Protein AF-A0A5P9W8W0-F1 (afdb_monomer)

Structure (mmCIF, N/CA/C/O backbone):
data_AF-A0A5P9W8W0-F1
#
_entry.id   AF-A0A5P9W8W0-F1
#
loop_
_atom_site.group_PDB
_atom_site.id
_atom_site.type_symbol
_atom_site.label_atom_id
_atom_site.label_alt_id
_atom_site.label_comp_id
_atom_site.label_asym_id
_atom_site.label_entity_id
_atom_site.label_seq_id
_atom_site.pdbx_PDB_ins_code
_atom_site.Cartn_x
_atom_site.Cartn_y
_atom_site.Cartn_z
_atom_site.occupancy
_atom_site.B_iso_or_equiv
_atom_site.auth_seq_id
_atom_site.auth_comp_id
_atom_site.auth_asym_id
_atom_site.auth_atom_id
_atom_site.pdbx_PDB_model_num
ATOM 1 N N . VAL A 1 1 ? 8.623 -5.252 -22.275 1.00 79.00 1 VAL A N 1
ATOM 2 C CA . VAL A 1 1 ? 8.665 -6.293 -21.214 1.00 79.00 1 VAL A CA 1
ATOM 3 C C . VAL A 1 1 ? 8.139 -5.767 -19.879 1.00 79.00 1 VAL A C 1
ATOM 5 O O . VAL A 1 1 ? 7.126 -6.280 -19.433 1.00 79.00 1 VAL A O 1
ATOM 8 N N . ILE A 1 2 ? 8.719 -4.709 -19.291 1.00 87.56 2 ILE A N 1
ATOM 9 C CA . ILE A 1 2 ? 8.273 -4.132 -17.997 1.00 87.56 2 ILE A CA 1
ATOM 10 C C . ILE A 1 2 ? 6.782 -3.733 -17.995 1.00 87.56 2 ILE A C 1
ATOM 12 O O . ILE A 1 2 ? 6.065 -4.042 -17.050 1.00 87.56 2 ILE A O 1
ATOM 16 N N . PHE A 1 3 ? 6.285 -3.139 -19.085 1.00 90.81 3 PHE A N 1
ATOM 17 C CA . PHE A 1 3 ? 4.865 -2.784 -19.232 1.00 90.81 3 PHE A CA 1
ATOM 18 C C . PHE A 1 3 ? 3.912 -3.988 -19.094 1.00 90.81 3 PHE A C 1
ATOM 20 O O . P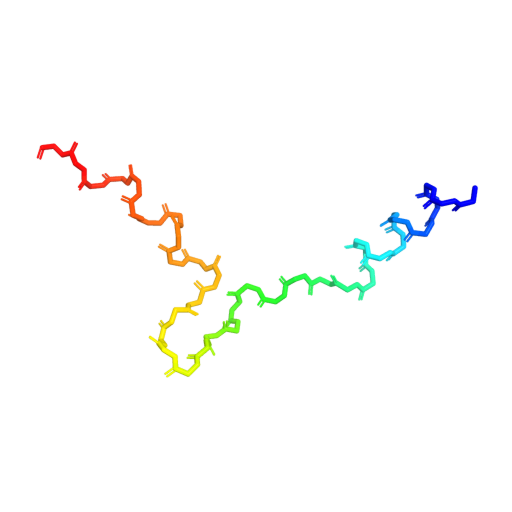HE A 1 3 ? 2.879 -3.893 -18.441 1.00 90.81 3 PHE A O 1
ATOM 27 N N . LEU A 1 4 ? 4.281 -5.144 -19.656 1.00 91.12 4 LEU A N 1
ATOM 28 C CA . LEU A 1 4 ? 3.466 -6.363 -19.581 1.00 91.12 4 LEU A CA 1
ATOM 29 C C . LEU A 1 4 ? 3.452 -6.940 -18.157 1.00 91.12 4 LEU A C 1
ATOM 31 O O . LEU A 1 4 ? 2.422 -7.430 -17.702 1.00 91.12 4 LEU A O 1
ATOM 35 N N . ILE A 1 5 ? 4.573 -6.829 -17.437 1.00 89.94 5 ILE A N 1
ATOM 36 C CA . ILE A 1 5 ? 4.691 -7.256 -16.035 1.00 89.94 5 ILE A CA 1
ATOM 37 C C . ILE A 1 5 ? 3.779 -6.408 -15.140 1.00 89.94 5 ILE A C 1
ATOM 39 O O . ILE A 1 5 ? 3.072 -6.961 -14.304 1.00 89.94 5 ILE A O 1
ATOM 43 N N . TYR A 1 6 ? 3.733 -5.091 -15.351 1.00 88.69 6 TYR A N 1
ATOM 44 C CA . TYR A 1 6 ? 2.868 -4.192 -14.582 1.00 88.69 6 TYR A CA 1
ATOM 45 C C . TYR A 1 6 ? 1.375 -4.521 -14.747 1.00 88.69 6 TYR A C 1
ATOM 47 O O . TYR A 1 6 ? 0.637 -4.601 -13.764 1.00 88.69 6 TYR A O 1
ATOM 55 N N . VAL A 1 7 ? 0.929 -4.777 -15.982 1.00 90.38 7 VAL A N 1
ATOM 56 C CA . VAL A 1 7 ? -0.465 -5.174 -16.247 1.00 90.38 7 VAL A CA 1
ATOM 57 C C . VAL A 1 7 ? -0.787 -6.512 -15.576 1.00 90.38 7 VAL A C 1
ATOM 59 O O . VAL A 1 7 ? -1.834 -6.638 -14.945 1.00 90.38 7 VAL A O 1
ATOM 62 N N . TYR A 1 8 ? 0.122 -7.487 -15.646 1.00 90.75 8 TYR A N 1
ATOM 63 C CA . TYR A 1 8 ? -0.058 -8.777 -14.980 1.00 90.75 8 TYR A CA 1
ATOM 64 C C . TYR A 1 8 ? -0.159 -8.634 -13.455 1.00 90.75 8 TYR A C 1
ATOM 66 O O . TYR A 1 8 ? -1.085 -9.175 -12.855 1.00 90.75 8 TYR A O 1
ATOM 74 N N . GLN A 1 9 ? 0.731 -7.848 -12.837 1.00 88.75 9 GLN A N 1
ATOM 75 C CA . GLN A 1 9 ? 0.700 -7.562 -11.399 1.00 88.75 9 GLN A CA 1
ATOM 76 C C . GLN A 1 9 ? -0.643 -6.967 -10.966 1.00 88.75 9 GLN A C 1
ATOM 78 O O . GLN A 1 9 ? -1.222 -7.418 -9.981 1.00 88.75 9 GLN A O 1
ATOM 83 N N . ARG A 1 10 ? -1.167 -5.998 -11.728 1.00 87.50 10 ARG A N 1
ATOM 84 C CA . ARG A 1 10 ? -2.432 -5.321 -11.415 1.00 87.50 10 ARG A CA 1
ATOM 85 C C . ARG A 1 10 ? -3.648 -6.252 -11.470 1.00 87.50 10 ARG A C 1
ATOM 87 O O . ARG A 1 10 ? -4.594 -6.022 -10.724 1.00 87.50 10 ARG A O 1
ATOM 94 N N . TRP A 1 11 ? -3.633 -7.264 -12.339 1.00 87.69 11 TRP A N 1
ATOM 95 C CA . TRP A 1 11 ? -4.749 -8.202 -12.509 1.00 87.69 11 TRP A CA 1
ATOM 96 C C . TRP A 1 11 ? -4.674 -9.418 -11.583 1.00 87.69 11 TRP A C 1
ATOM 98 O O . TRP A 1 11 ? -5.699 -9.845 -11.062 1.00 87.69 11 TRP A O 1
ATOM 108 N N . ILE A 1 12 ? -3.482 -9.984 -11.377 1.00 89.19 12 ILE A N 1
ATOM 109 C CA . ILE A 1 12 ? -3.313 -11.209 -10.581 1.00 89.19 12 ILE A CA 1
ATOM 110 C C . ILE A 1 12 ? -3.292 -10.928 -9.073 1.00 89.19 12 ILE A C 1
ATOM 112 O O . ILE A 1 12 ? -3.650 -11.799 -8.284 1.00 89.19 12 ILE A O 1
ATOM 116 N N . TYR A 1 13 ? -2.866 -9.727 -8.670 1.00 81.00 13 TYR A N 1
ATOM 117 C CA . TYR A 1 13 ? -2.712 -9.345 -7.270 1.00 81.00 13 TYR A CA 1
ATOM 118 C C . TYR A 1 13 ? -3.658 -8.184 -6.938 1.00 81.00 13 TYR A C 1
ATOM 120 O O . TYR A 1 13 ? -3.227 -7.026 -6.877 1.00 81.00 13 TYR A O 1
ATOM 128 N N . PRO A 1 14 ? -4.970 -8.459 -6.776 1.00 75.81 14 PRO A N 1
ATOM 129 C CA . PRO A 1 14 ? -5.902 -7.437 -6.337 1.00 75.81 14 PRO A CA 1
ATOM 130 C C . PRO A 1 14 ? -5.459 -6.938 -4.962 1.00 75.81 14 PRO A C 1
ATOM 132 O O . PRO A 1 14 ? -5.181 -7.721 -4.054 1.00 75.81 14 PRO A O 1
ATOM 135 N N . VAL A 1 15 ? -5.365 -5.617 -4.820 1.00 75.38 15 VAL A N 1
ATOM 136 C CA . VAL A 1 15 ? -5.085 -5.002 -3.524 1.00 75.38 15 VAL A CA 1
ATOM 137 C C . VAL A 1 15 ? -6.311 -5.238 -2.652 1.00 75.38 15 VAL A C 1
ATOM 139 O O . VAL A 1 15 ? -7.371 -4.662 -2.891 1.00 75.38 15 VAL A O 1
ATOM 142 N N . ASP A 1 16 ? -6.168 -6.120 -1.670 1.00 73.88 16 ASP A N 1
ATOM 143 C CA . ASP A 1 16 ? -7.197 -6.409 -0.679 1.00 73.88 16 ASP A CA 1
ATOM 144 C C . ASP A 1 16 ? -7.293 -5.228 0.300 1.00 73.88 16 ASP A C 1
ATOM 146 O O . ASP A 1 16 ? -6.642 -5.202 1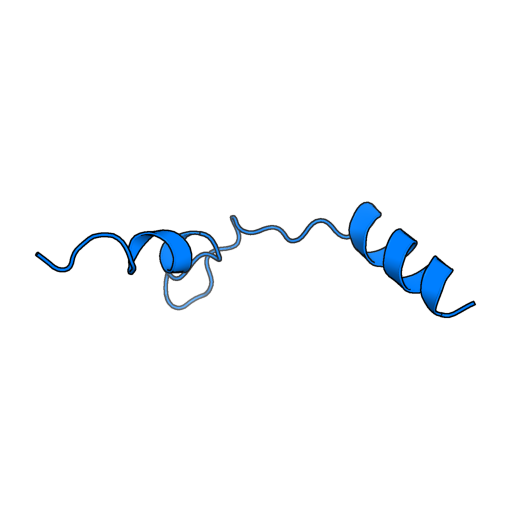.345 1.00 73.88 16 ASP A O 1
ATOM 150 N N . ARG A 1 17 ? -8.075 -4.208 -0.079 1.00 69.00 17 ARG A N 1
ATOM 151 C CA . ARG A 1 17 ? -8.296 -2.989 0.724 1.00 69.00 17 ARG A CA 1
ATOM 152 C C . ARG A 1 17 ? -9.054 -3.265 2.028 1.00 69.00 17 ARG A C 1
ATOM 154 O O . ARG A 1 17 ? -8.992 -2.447 2.940 1.00 69.00 17 ARG A O 1
ATOM 161 N N . LYS A 1 18 ? -9.672 -4.445 2.148 1.00 69.50 18 LYS A N 1
ATOM 162 C CA . LYS A 1 18 ? -10.388 -4.909 3.341 1.00 69.50 18 LYS A CA 1
ATOM 163 C C . LYS A 1 18 ? -9.448 -5.438 4.431 1.00 69.50 18 LYS A C 1
ATOM 165 O O . LYS A 1 18 ? -9.888 -5.741 5.541 1.00 69.50 18 LYS A O 1
ATOM 170 N N . ARG A 1 19 ? -8.147 -5.575 4.150 1.00 72.19 19 ARG A N 1
ATOM 171 C CA . ARG A 1 19 ? -7.155 -5.920 5.174 1.00 72.19 19 ARG A CA 1
ATOM 172 C C . ARG A 1 19 ? -6.989 -4.756 6.140 1.00 72.19 19 ARG A C 1
ATOM 174 O O . ARG A 1 19 ? -6.297 -3.786 5.854 1.00 72.19 19 ARG A O 1
ATOM 181 N N . VAL A 1 20 ? -7.612 -4.904 7.300 1.00 69.88 20 VAL A N 1
ATOM 182 C CA . VAL A 1 20 ? -7.369 -4.069 8.472 1.00 69.88 20 VAL A CA 1
ATOM 183 C C . VAL A 1 20 ? -6.024 -4.480 9.069 1.00 69.88 20 VAL A C 1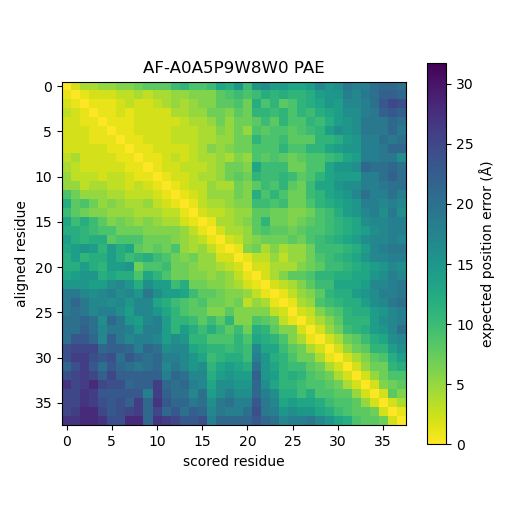
ATOM 185 O O . 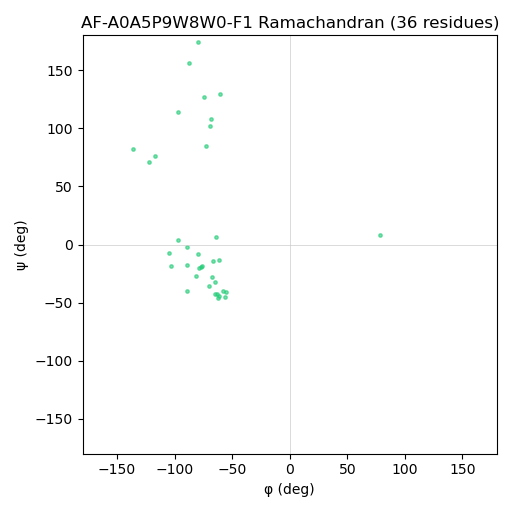VAL A 1 20 ? -5.777 -5.668 9.294 1.00 69.88 20 VAL A O 1
ATOM 188 N N . ASN A 1 21 ? -5.132 -3.511 9.261 1.00 77.31 21 ASN A N 1
ATOM 189 C CA . ASN A 1 21 ? -3.855 -3.738 9.935 1.00 77.31 21 ASN A CA 1
ATOM 190 C C . ASN A 1 21 ? -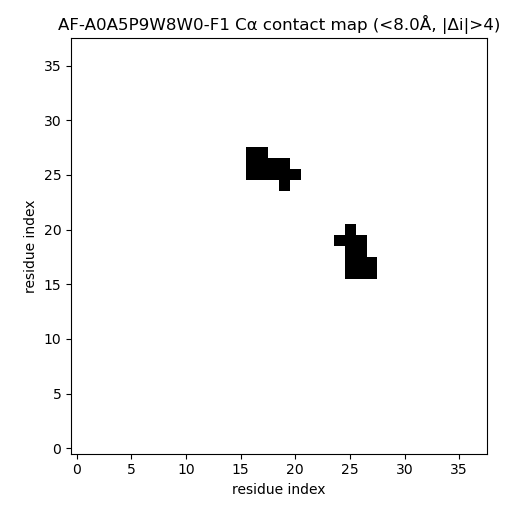4.028 -3.776 11.470 1.00 77.31 21 ASN A C 1
ATOM 192 O O . ASN A 1 21 ? -5.104 -3.519 12.004 1.00 77.31 21 ASN A O 1
ATOM 196 N N . GLU A 1 22 ? -2.954 -4.087 12.198 1.00 76.69 22 GLU A N 1
ATOM 197 C CA . GLU A 1 22 ? -2.928 -4.166 13.674 1.00 76.69 22 GLU A CA 1
ATOM 198 C C . GLU A 1 22 ? -3.266 -2.837 14.374 1.00 76.69 22 GLU A C 1
ATOM 200 O O . GLU A 1 22 ? -3.540 -2.814 15.571 1.00 76.69 22 GLU A O 1
ATOM 205 N N . PHE A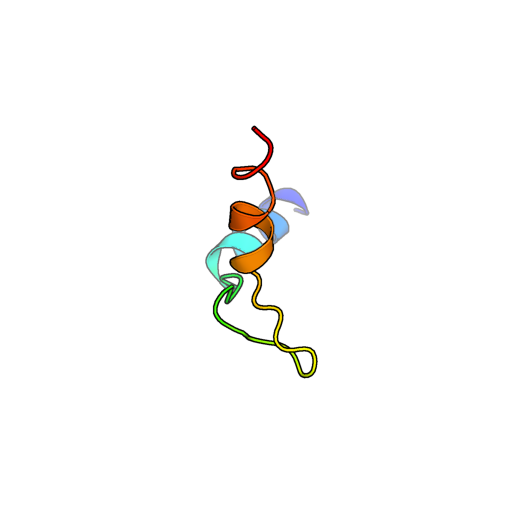 1 23 ? -3.275 -1.737 13.622 1.00 77.62 23 PHE A N 1
ATOM 206 C CA . PHE A 1 23 ? -3.615 -0.398 14.090 1.00 77.62 23 PHE A CA 1
ATOM 207 C C . PHE A 1 23 ? -5.075 -0.027 13.802 1.00 77.62 23 PHE A C 1
ATOM 209 O O . PHE A 1 23 ? -5.486 1.089 14.105 1.00 77.62 23 PHE A O 1
ATOM 216 N N . GLY A 1 24 ? -5.867 -0.953 13.248 1.00 67.25 24 GLY A N 1
ATOM 217 C CA . GLY A 1 24 ? -7.283 -0.735 12.965 1.00 67.25 24 GLY A CA 1
ATOM 218 C C . GLY A 1 24 ? -7.552 0.086 11.706 1.00 67.25 24 GLY A C 1
ATOM 219 O O . GLY A 1 24 ? -8.705 0.417 11.466 1.00 67.25 24 GLY A O 1
ATOM 220 N N . PHE A 1 25 ? -6.529 0.385 10.900 1.00 64.94 25 PHE A N 1
ATOM 221 C CA . PHE A 1 25 ? -6.687 1.117 9.646 1.00 64.94 25 PHE A CA 1
ATOM 222 C C . PHE A 1 25 ? -6.765 0.121 8.487 1.00 64.94 25 PHE A C 1
ATOM 224 O O . PHE A 1 25 ? -5.817 -0.627 8.218 1.00 64.94 25 PHE A O 1
ATOM 231 N N . GLY A 1 26 ? -7.921 0.066 7.831 1.00 7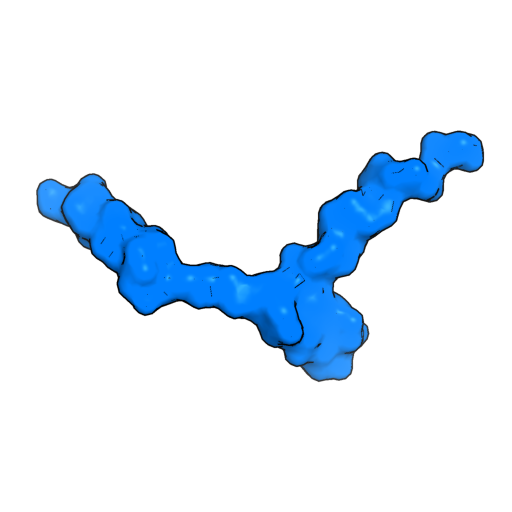1.25 26 GLY A N 1
ATOM 232 C CA . GLY A 1 26 ? -8.083 -0.598 6.542 1.00 71.25 26 GLY A CA 1
ATOM 233 C C . GLY A 1 26 ? -7.763 0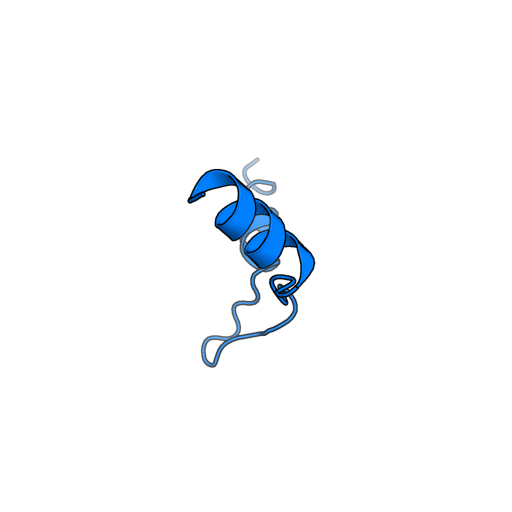.374 5.412 1.00 71.25 26 GLY A C 1
ATOM 234 O O . GLY A 1 26 ? -7.904 1.585 5.563 1.00 71.25 26 GLY A O 1
ATOM 235 N N . GLY A 1 27 ? -7.388 -0.135 4.238 1.00 64.38 27 GLY A N 1
ATOM 236 C CA . GLY A 1 27 ? -7.138 0.697 3.051 1.00 64.38 27 GLY A CA 1
ATOM 237 C C . GLY A 1 27 ? -8.371 1.451 2.526 1.00 64.38 27 GLY A C 1
ATOM 238 O O . GLY A 1 27 ? -8.294 2.024 1.443 1.00 64.38 27 GLY A O 1
ATOM 239 N N . GLU A 1 28 ? -9.499 1.404 3.237 1.00 62.78 28 GLU A N 1
ATOM 240 C CA . GLU A 1 28 ? -10.777 2.071 2.961 1.00 62.78 28 GLU A CA 1
ATOM 241 C C . GLU A 1 28 ? -10.998 3.314 3.852 1.00 62.78 28 GLU A C 1
ATOM 243 O O . GLU A 1 28 ? -11.783 4.185 3.484 1.00 62.78 28 GLU A O 1
ATOM 248 N N . ASP A 1 29 ? -10.281 3.450 4.977 1.00 59.94 29 ASP A N 1
ATOM 249 C CA . ASP A 1 29 ? -10.499 4.549 5.936 1.00 59.94 29 ASP A CA 1
ATOM 250 C C . ASP A 1 29 ? -9.857 5.876 5.490 1.00 59.94 29 ASP A C 1
ATOM 252 O O . ASP A 1 29 ? -10.279 6.953 5.916 1.00 59.94 29 ASP A O 1
ATOM 256 N N . GLU A 1 30 ? -8.877 5.827 4.582 1.00 58.03 30 GLU A N 1
ATOM 257 C CA . GLU A 1 30 ? -8.244 7.027 4.014 1.00 58.03 30 GLU A CA 1
ATOM 258 C C . GLU A 1 30 ? -9.205 7.835 3.119 1.00 58.03 30 GLU A C 1
ATOM 260 O O . GLU A 1 30 ? -9.095 9.060 3.054 1.00 58.03 30 GLU A O 1
ATOM 265 N N . ASP A 1 31 ? -10.202 7.188 2.498 1.00 56.50 31 ASP A N 1
ATOM 266 C CA . ASP A 1 31 ? -11.186 7.862 1.635 1.00 56.50 31 ASP A CA 1
ATOM 267 C C . ASP A 1 31 ? -12.259 8.624 2.454 1.00 56.50 31 ASP A C 1
ATOM 269 O O . ASP A 1 31 ? -12.905 9.540 1.944 1.00 56.50 31 ASP A O 1
ATOM 273 N N . GLN A 1 32 ? -12.435 8.299 3.742 1.00 56.31 32 GLN A N 1
ATOM 274 C CA . GLN A 1 32 ? -13.448 8.917 4.616 1.00 56.31 32 GLN A CA 1
ATOM 275 C C . GLN A 1 32 ? -12.938 10.174 5.347 1.00 56.31 32 GLN A C 1
ATOM 277 O O . GLN A 1 32 ? -13.740 10.985 5.814 1.00 56.31 32 GLN A O 1
ATOM 282 N N . ALA A 1 33 ? -11.618 10.375 5.434 1.00 55.53 33 ALA A N 1
ATOM 283 C CA . ALA A 1 33 ? -11.027 11.507 6.156 1.00 55.53 33 ALA A CA 1
ATOM 284 C C . ALA A 1 33 ? -11.116 12.847 5.396 1.00 55.53 33 ALA A C 1
ATOM 286 O O . ALA A 1 33 ? -11.001 13.907 6.007 1.00 55.53 33 ALA A O 1
ATOM 287 N N . VAL A 1 34 ? -11.351 12.826 4.080 1.00 57.88 34 VAL A N 1
ATOM 288 C CA . VAL A 1 34 ? -11.439 14.037 3.238 1.00 57.88 34 VAL A CA 1
ATOM 289 C C . VAL A 1 34 ? -12.848 14.637 3.127 1.00 57.88 34 VAL A C 1
ATOM 291 O O . VAL A 1 34 ? -12.996 15.693 2.520 1.00 57.88 34 VAL A O 1
ATOM 294 N N . THR A 1 35 ? -13.875 14.022 3.730 1.00 53.78 35 THR A N 1
ATOM 295 C CA . THR A 1 35 ? -15.283 14.453 3.551 1.00 53.78 35 THR A CA 1
ATOM 296 C C . THR A 1 35 ? -15.880 15.206 4.752 1.00 53.78 35 THR A C 1
ATOM 298 O O . THR A 1 35 ? -16.964 15.758 4.627 1.00 53.78 35 THR A O 1
ATOM 301 N N . ASN A 1 36 ? -15.198 15.307 5.900 1.00 57.16 36 ASN A N 1
ATOM 302 C CA . ASN A 1 36 ? -15.735 16.004 7.083 1.00 57.16 36 ASN A CA 1
ATOM 303 C C . ASN A 1 36 ? -14.819 17.145 7.550 1.00 57.16 36 ASN A C 1
ATOM 305 O O . ASN A 1 36 ? -14.198 17.051 8.606 1.00 57.16 36 ASN A O 1
ATOM 309 N N . THR A 1 37 ? -14.759 18.223 6.771 1.00 51.03 37 THR A N 1
ATOM 310 C CA . THR A 1 37 ? -14.311 19.536 7.260 1.00 51.03 37 THR A CA 1
ATOM 311 C C . THR A 1 37 ? -15.269 20.589 6.704 1.00 51.03 37 THR A C 1
ATOM 313 O O . THR A 1 37 ? -14.997 21.182 5.662 1.00 51.03 37 THR A O 1
ATOM 316 N N . ASP A 1 38 ? -16.406 20.751 7.382 1.00 48.06 38 ASP A N 1
ATOM 317 C CA . ASP A 1 38 ? -17.188 21.996 7.421 1.00 48.06 38 ASP A CA 1
ATOM 318 C C . ASP A 1 38 ? -16.799 22.769 8.693 1.00 48.06 38 ASP A C 1
ATOM 320 O O . ASP A 1 38 ? -16.643 22.110 9.752 1.00 48.06 38 ASP A O 1
#

Secondary structure (DSSP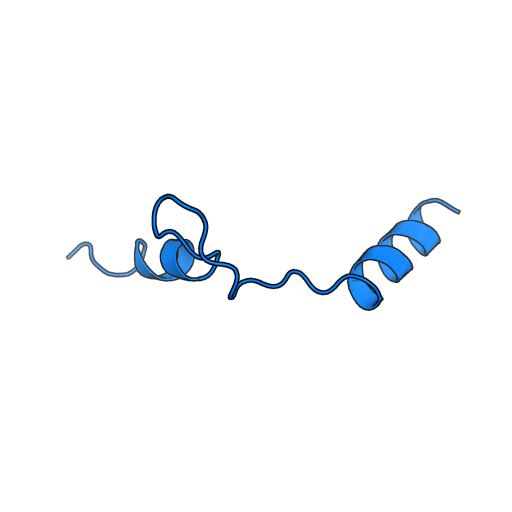, 8-state):
-HHHHHHHHHHHS---TT-B-TTS-BTTGGGTTTS---

Organism: NCBI:txid560554

pLDDT: mean 72.75, std 13.21, range [48.06, 91.12]

Mean predicted aligned error: 10.74 Å

Sequence (38 aa):
VIFLIYVYQRWIYPVDRKRVNEFGFGGEDEDQAVTNTD

Radius of gyration: 15.01 Å; Cα contacts (8 Å, |Δi|>4): 12; chains: 1; bounding box: 26×33×35 Å

InterPro domains:
  IPR008429 Cleft lip and palate transmembrane 1 [PTHR21347] (1-34)

Foldseek 3Di:
DVVVVVVVCCPVPPDPQVDQDPVRDGVPVVVVVPPDDD

Solvent-accessible surface area (backbone atoms only — not comparable to full-atom values): 2566 Å² total; per-residue (Å²): 110,71,69,60,53,53,56,48,49,61,67,77,54,67,80,68,42,82,54,56,46,102,83,71,54,29,72,61,57,71,75,61,68,78,74,74,82,131